Protein AF-A0A0S8FWD7-F1 (afdb_monomer_lite)

pLDDT: mean 94.95, std 3.87, range [70.0, 98.25]

Secondary structure (DSSP, 8-state):
-EEEE-TTS-EEEEE--TTS-EEEEE--TTS---SS--EEE-HHHHHHHHHHHHHHSEEE----SS-PPTTSHHHHHHHTT--GGGHHHHHHHHHHTTSEEEEEETTEEEEEE--

Sequence (115 aa):
MEELKTKRGRRFRFKGRMGEEFIVYPSDKRNEPQDRYAVCITPFTVDLVLQAIRKKRTILAGASRDAPPAGSLGALVKEQKQSPQQLSYLIPILEHLGHCRTSFRGRAIVAHSVD

Structure (mmCIF, N/CA/C/O backbone):
data_AF-A0A0S8FWD7-F1
#
_entry.id   AF-A0A0S8FWD7-F1
#
loop_
_atom_site.group_PDB
_atom_site.id
_atom_site.type_symbol
_atom_site.label_atom_id
_atom_site.label_alt_id
_atom_site.label_comp_id
_atom_site.label_asym_id
_atom_site.label_entity_id
_atom_site.label_seq_id
_atom_site.pdbx_PDB_ins_code
_atom_site.Cartn_x
_atom_site.Cartn_y
_atom_site.Cartn_z
_atom_site.occupancy
_atom_site.B_iso_or_equiv
_atom_site.auth_seq_id
_atom_site.auth_comp_id
_atom_site.auth_asym_id
_atom_site.auth_atom_id
_atom_site.pdbx_PDB_model_num
ATOM 1 N N . MET A 1 1 ? 1.150 -16.074 -8.726 1.00 89.81 1 MET A N 1
ATOM 2 C CA . MET A 1 1 ? 1.531 -14.648 -8.653 1.00 89.81 1 MET A CA 1
ATOM 3 C C . MET A 1 1 ? 0.441 -13.895 -9.376 1.00 89.81 1 MET A C 1
ATOM 5 O O . MET A 1 1 ? 0.062 -14.330 -10.455 1.00 89.81 1 MET A O 1
ATOM 9 N N . GLU A 1 2 ? -0.096 -12.855 -8.766 1.00 96.25 2 GLU A N 1
ATOM 10 C CA . GLU A 1 2 ? -1.222 -12.098 -9.309 1.00 96.25 2 GLU A CA 1
ATOM 11 C C . GLU A 1 2 ? -0.738 -10.746 -9.827 1.00 96.25 2 GLU A C 1
ATOM 13 O O . GLU A 1 2 ? 0.272 -10.221 -9.352 1.00 96.25 2 GLU A O 1
ATOM 18 N N . GLU A 1 3 ? -1.439 -10.190 -10.812 1.00 97.31 3 GLU A N 1
ATOM 19 C CA . GLU A 1 3 ? -1.157 -8.865 -11.361 1.00 97.31 3 GLU A CA 1
ATOM 20 C C . GLU A 1 3 ? -2.265 -7.892 -10.968 1.00 97.31 3 GLU A C 1
ATOM 22 O O . GLU A 1 3 ? -3.449 -8.171 -11.143 1.00 97.31 3 GLU A O 1
ATOM 27 N N . LEU A 1 4 ? -1.866 -6.726 -10.468 1.00 97.56 4 LEU A N 1
ATOM 28 C CA . LEU A 1 4 ? -2.762 -5.631 -10.130 1.00 97.56 4 LEU A CA 1
ATOM 29 C C . LEU A 1 4 ? -2.221 -4.310 -10.672 1.00 97.56 4 LEU A C 1
ATOM 31 O O . LEU A 1 4 ? -1.088 -4.186 -11.146 1.00 97.56 4 LEU A O 1
ATOM 35 N N . LYS A 1 5 ? -3.059 -3.279 -10.580 1.00 97.50 5 LYS A N 1
ATOM 36 C CA . LYS A 1 5 ? -2.664 -1.898 -10.838 1.00 97.50 5 LYS A CA 1
ATOM 37 C C . LYS A 1 5 ? -2.707 -1.115 -9.539 1.00 97.50 5 LYS A C 1
ATOM 39 O O . LYS A 1 5 ? -3.646 -1.222 -8.753 1.00 97.50 5 LYS A O 1
ATOM 44 N N . THR A 1 6 ? -1.705 -0.269 -9.331 1.00 96.38 6 THR A N 1
ATOM 45 C CA . THR A 1 6 ? -1.793 0.784 -8.320 1.00 96.38 6 THR A CA 1
ATOM 46 C C . THR A 1 6 ? -3.002 1.665 -8.627 1.00 96.38 6 THR A C 1
ATOM 48 O O . THR A 1 6 ? -3.460 1.755 -9.768 1.00 96.38 6 THR A O 1
ATOM 51 N N . LYS A 1 7 ? -3.474 2.426 -7.640 1.00 93.94 7 LYS A N 1
ATOM 52 C CA . LYS A 1 7 ? -4.564 3.395 -7.846 1.00 93.94 7 LYS A CA 1
ATOM 53 C C . LYS A 1 7 ? -4.240 4.501 -8.856 1.00 93.94 7 LYS A C 1
ATOM 55 O O . LYS A 1 7 ? -5.116 5.262 -9.239 1.00 93.94 7 LYS A O 1
ATOM 60 N N . ARG A 1 8 ? -2.989 4.598 -9.312 1.00 90.88 8 ARG A N 1
ATOM 61 C CA . ARG A 1 8 ? -2.550 5.503 -10.383 1.00 90.88 8 ARG A CA 1
ATOM 62 C C . ARG A 1 8 ? -2.330 4.795 -11.726 1.00 90.88 8 ARG A C 1
ATOM 64 O O . ARG A 1 8 ? -1.771 5.394 -12.632 1.00 90.88 8 ARG A O 1
ATOM 71 N N . GLY A 1 9 ? -2.723 3.527 -11.853 1.00 94.38 9 GLY A N 1
ATOM 72 C CA . GLY A 1 9 ? -2.671 2.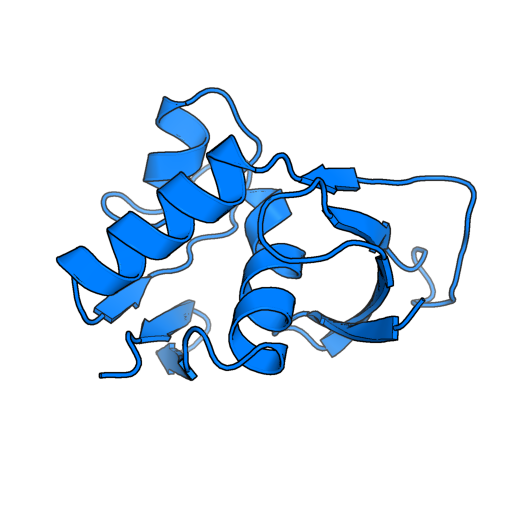766 -13.105 1.00 94.38 9 GLY A CA 1
ATOM 73 C C . GLY A 1 9 ? -1.339 2.070 -13.409 1.00 94.38 9 GLY A C 1
ATOM 74 O O . GLY A 1 9 ? -1.248 1.376 -14.420 1.00 94.38 9 GLY A O 1
ATOM 75 N N . ARG A 1 10 ? -0.313 2.200 -12.553 1.00 95.69 10 ARG A N 1
ATOM 76 C CA . ARG A 1 10 ? 0.966 1.476 -12.721 1.00 95.69 10 ARG A CA 1
ATOM 77 C C . ARG A 1 10 ? 0.777 -0.004 -12.395 1.00 95.69 10 ARG A C 1
ATOM 79 O O . ARG A 1 10 ? 0.236 -0.297 -11.330 1.00 95.69 10 ARG A O 1
ATOM 86 N N . ARG A 1 11 ? 1.209 -0.899 -13.284 1.00 97.44 11 ARG A N 1
ATOM 87 C CA . ARG A 1 11 ? 1.153 -2.354 -13.091 1.00 97.44 11 ARG A CA 1
ATOM 88 C C . ARG A 1 11 ? 2.150 -2.789 -12.016 1.00 97.44 11 ARG A C 1
ATOM 90 O O . ARG A 1 11 ? 3.177 -2.143 -11.793 1.00 97.44 11 ARG A O 1
ATOM 97 N N . PHE A 1 12 ? 1.816 -3.868 -11.327 1.00 97.75 12 PHE A N 1
ATOM 98 C CA . PHE A 1 12 ? 2.728 -4.599 -10.463 1.00 97.75 12 PHE A CA 1
ATOM 99 C C . PHE A 1 12 ? 2.242 -6.039 -10.323 1.00 97.75 12 PHE A C 1
ATOM 101 O O . PHE A 1 12 ? 1.044 -6.310 -10.412 1.00 97.75 12 PHE A O 1
ATOM 108 N N . ARG A 1 13 ? 3.171 -6.954 -10.062 1.00 98.12 13 ARG A N 1
ATOM 109 C CA . ARG A 1 13 ? 2.839 -8.330 -9.687 1.00 98.12 13 ARG A CA 1
ATOM 110 C C . ARG A 1 13 ? 3.066 -8.526 -8.201 1.00 98.12 13 ARG A C 1
ATOM 112 O O . ARG A 1 13 ? 3.913 -7.853 -7.620 1.00 98.12 13 ARG A O 1
ATOM 119 N N . PHE A 1 14 ? 2.341 -9.434 -7.572 1.00 97.81 14 PHE A N 1
ATOM 120 C CA . PHE A 1 14 ? 2.591 -9.783 -6.180 1.00 97.81 14 PHE A CA 1
ATOM 121 C C . PHE A 1 14 ? 2.319 -11.260 -5.897 1.00 97.81 14 PHE A C 1
ATOM 123 O O . PHE A 1 14 ? 1.629 -11.960 -6.644 1.00 97.81 14 PHE A O 1
ATOM 130 N N . LYS A 1 15 ? 2.911 -11.749 -4.813 1.00 97.00 15 LYS A N 1
ATOM 131 C CA . LYS A 1 15 ? 2.617 -13.049 -4.207 1.00 97.00 15 LYS A CA 1
ATOM 132 C C . LYS A 1 15 ? 2.562 -12.891 -2.691 1.00 97.00 15 LYS A C 1
ATOM 134 O O . LYS A 1 15 ? 3.192 -11.984 -2.154 1.00 97.00 15 LYS A O 1
ATOM 139 N N . GLY A 1 16 ? 1.838 -13.782 -2.033 1.00 95.31 16 GLY A N 1
ATOM 140 C CA . GLY A 1 16 ? 1.625 -13.765 -0.590 1.00 95.31 16 GLY A CA 1
ATOM 141 C C . GLY A 1 16 ? 0.156 -13.996 -0.269 1.00 95.31 16 GLY A C 1
ATOM 142 O O . GLY A 1 16 ? -0.693 -13.987 -1.161 1.00 95.31 16 GLY A O 1
ATOM 143 N N . ARG A 1 17 ? -0.130 -14.207 1.008 1.00 94.69 17 ARG A N 1
ATOM 144 C CA . ARG A 1 17 ? -1.480 -14.381 1.550 1.00 94.69 17 ARG A CA 1
ATOM 145 C C . ARG A 1 17 ? -1.595 -13.608 2.855 1.00 94.69 17 ARG A C 1
ATOM 147 O O . ARG A 1 17 ? -0.593 -13.228 3.452 1.00 94.69 17 ARG A O 1
ATOM 154 N N . MET A 1 18 ? -2.827 -13.373 3.291 1.00 94.88 18 MET A N 1
ATOM 155 C CA . MET A 1 18 ? -3.080 -12.742 4.583 1.00 94.88 18 MET A CA 1
ATOM 156 C C . MET A 1 18 ? -2.386 -13.507 5.715 1.00 94.88 18 MET A C 1
ATOM 158 O O . MET A 1 18 ? -2.439 -14.734 5.752 1.00 94.88 18 MET A O 1
ATOM 162 N N . GLY A 1 19 ? -1.744 -12.769 6.621 1.00 92.00 19 GLY A N 1
ATOM 163 C CA . GLY A 1 19 ? -0.928 -13.327 7.704 1.00 92.00 19 GLY A CA 1
ATOM 164 C C . GLY A 1 19 ? 0.527 -13.628 7.323 1.00 92.00 19 GLY A C 1
ATOM 165 O O . GLY A 1 19 ? 1.326 -13.903 8.210 1.00 92.00 19 GLY A O 1
ATOM 166 N N . GLU A 1 20 ? 0.893 -13.523 6.043 1.00 94.50 20 GLU A N 1
ATOM 167 C CA . GLU A 1 20 ? 2.265 -13.683 5.543 1.00 94.50 20 GLU A CA 1
ATOM 168 C C . GLU A 1 20 ? 2.785 -12.395 4.897 1.00 94.50 20 GLU A C 1
ATOM 170 O O . GLU A 1 20 ? 2.065 -11.404 4.746 1.00 94.50 20 GLU A O 1
ATOM 175 N N . GLU A 1 21 ? 4.057 -12.395 4.504 1.00 96.00 21 GLU A N 1
ATOM 176 C CA . GLU A 1 21 ? 4.617 -11.323 3.699 1.00 96.00 21 GLU A CA 1
ATOM 177 C C . GLU A 1 21 ? 3.957 -11.255 2.318 1.00 96.00 21 GLU A C 1
ATOM 179 O O . GLU A 1 21 ? 3.864 -12.242 1.581 1.00 96.00 21 GLU A O 1
ATOM 184 N N . PHE A 1 22 ? 3.613 -10.038 1.899 1.00 98.25 22 PHE A N 1
ATOM 185 C CA . PHE A 1 22 ? 3.397 -9.759 0.487 1.00 98.25 22 PHE A CA 1
ATOM 186 C C . PHE A 1 22 ? 4.720 -9.369 -0.162 1.00 98.25 22 PHE A C 1
ATOM 188 O O . PHE A 1 22 ? 5.358 -8.386 0.215 1.00 98.25 22 PHE A O 1
ATOM 195 N N . ILE A 1 23 ? 5.108 -10.114 -1.192 1.00 98.00 23 ILE A N 1
ATOM 196 C CA . ILE A 1 23 ? 6.257 -9.798 -2.036 1.00 98.00 23 ILE A CA 1
A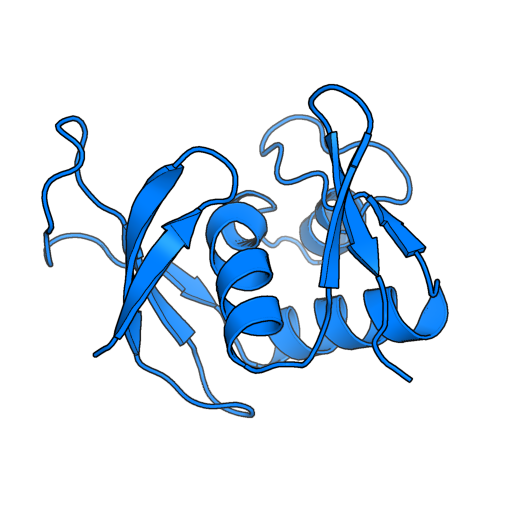TOM 197 C C . ILE A 1 23 ? 5.724 -9.180 -3.320 1.00 98.00 23 ILE A C 1
ATOM 199 O O . ILE A 1 23 ? 5.097 -9.852 -4.140 1.00 98.00 23 ILE A O 1
ATOM 203 N N . VAL A 1 24 ? 5.972 -7.885 -3.476 1.00 97.88 24 VAL A N 1
ATOM 204 C CA . VAL A 1 24 ? 5.528 -7.078 -4.608 1.00 97.88 24 VAL A CA 1
ATOM 205 C C . VAL A 1 24 ? 6.683 -6.874 -5.576 1.00 97.88 24 VAL A C 1
ATOM 207 O O . VAL A 1 24 ? 7.776 -6.500 -5.173 1.00 97.88 24 VAL A O 1
ATOM 210 N N . TYR A 1 25 ? 6.412 -7.037 -6.862 1.00 97.69 25 TYR A N 1
ATOM 211 C CA . TYR A 1 25 ? 7.311 -6.786 -7.978 1.00 97.69 25 TYR A CA 1
ATOM 212 C C . TYR A 1 25 ? 6.754 -5.607 -8.789 1.00 97.69 25 TYR A C 1
ATOM 214 O O . TYR A 1 25 ? 5.874 -5.795 -9.639 1.00 97.69 25 TYR A O 1
ATOM 222 N N . PRO A 1 26 ? 7.200 -4.366 -8.512 1.00 96.62 26 PRO A N 1
ATOM 223 C CA . PRO A 1 26 ? 6.760 -3.192 -9.256 1.00 96.62 26 PRO A CA 1
ATOM 224 C C . PRO A 1 26 ? 7.177 -3.283 -10.719 1.00 96.62 26 PRO A C 1
ATOM 226 O O . PRO A 1 26 ? 8.279 -3.744 -11.005 1.00 96.62 26 PRO A O 1
ATOM 229 N N . SER A 1 27 ? 6.355 -2.793 -11.644 1.00 95.81 27 SER A N 1
ATOM 230 C CA . SER A 1 27 ? 6.799 -2.641 -13.028 1.00 95.81 27 SER A CA 1
ATOM 231 C C . SER A 1 27 ? 7.924 -1.612 -13.170 1.00 95.81 27 SER A C 1
ATOM 233 O O . SER A 1 27 ? 8.087 -0.703 -12.349 1.00 95.81 27 SER A O 1
ATOM 235 N N . ASP A 1 28 ? 8.688 -1.737 -14.249 1.00 93.88 28 ASP A N 1
ATOM 236 C CA . ASP A 1 28 ? 9.791 -0.836 -14.562 1.00 93.88 28 ASP A CA 1
ATOM 237 C C . ASP A 1 28 ? 9.318 0.579 -14.980 1.00 93.88 28 ASP A C 1
ATOM 239 O O . ASP A 1 28 ? 8.140 0.953 -14.901 1.00 93.88 28 ASP A O 1
ATOM 243 N N . LYS A 1 29 ? 10.244 1.424 -15.450 1.00 91.56 29 LYS A N 1
ATOM 244 C CA . LYS A 1 29 ? 9.908 2.784 -15.910 1.00 91.56 29 LYS A CA 1
ATOM 245 C C . LYS A 1 29 ? 8.923 2.780 -17.089 1.00 91.56 29 LYS A C 1
ATOM 247 O O . LYS A 1 29 ? 8.057 3.653 -17.130 1.00 91.56 29 LYS A O 1
ATOM 252 N N . ARG A 1 30 ? 8.991 1.774 -17.966 1.00 94.12 30 ARG A N 1
ATOM 253 C CA . ARG A 1 30 ? 8.095 1.561 -19.115 1.00 94.12 30 ARG A CA 1
ATOM 254 C C . ARG A 1 30 ? 6.777 0.879 -18.733 1.00 94.12 30 ARG A C 1
ATOM 256 O O . ARG A 1 30 ? 5.944 0.666 -19.601 1.00 94.12 30 ARG A O 1
ATOM 263 N N . ASN A 1 31 ? 6.550 0.637 -17.438 1.00 94.38 31 ASN A N 1
ATOM 264 C CA . ASN A 1 31 ? 5.385 -0.071 -16.909 1.00 94.38 31 ASN A CA 1
ATOM 265 C C . ASN A 1 31 ? 5.355 -1.556 -17.311 1.00 94.38 31 ASN A C 1
ATOM 267 O O . ASN A 1 31 ? 4.293 -2.176 -17.262 1.00 94.38 31 ASN A O 1
ATOM 271 N N . GLU A 1 32 ? 6.499 -2.129 -17.676 1.00 93.56 32 GLU A N 1
ATOM 272 C CA . GLU A 1 32 ? 6.627 -3.539 -18.029 1.00 93.56 32 GLU A CA 1
ATOM 273 C C . GLU A 1 32 ? 6.912 -4.400 -16.789 1.00 93.56 32 GLU A C 1
ATOM 275 O O . GLU A 1 32 ? 7.554 -3.927 -15.839 1.00 93.56 32 GLU A O 1
ATOM 280 N N . PRO A 1 33 ? 6.401 -5.644 -16.732 1.00 91.69 33 PRO A N 1
ATOM 281 C CA . PRO A 1 33 ? 6.722 -6.578 -15.658 1.00 91.69 33 PRO A CA 1
ATOM 282 C C . PRO A 1 33 ? 8.233 -6.822 -15.538 1.00 91.69 33 PRO A C 1
ATOM 284 O O . PRO A 1 33 ? 8.950 -6.895 -16.533 1.00 91.69 33 PRO A O 1
ATOM 287 N N . GLN A 1 34 ? 8.723 -6.974 -14.308 1.00 91.81 34 GLN A N 1
ATOM 288 C CA . GLN A 1 34 ? 10.122 -7.298 -14.019 1.00 91.81 34 GLN A CA 1
ATOM 289 C C . GLN A 1 34 ? 10.229 -8.096 -12.714 1.00 91.81 34 GLN A C 1
ATOM 291 O O . GLN A 1 34 ? 9.310 -8.041 -11.898 1.00 91.81 34 GLN A O 1
ATOM 296 N N . ASP A 1 35 ? 11.354 -8.792 -12.518 1.00 91.88 35 ASP A N 1
ATOM 297 C CA . ASP A 1 35 ? 11.642 -9.617 -11.326 1.00 91.88 35 ASP A CA 1
ATOM 298 C C . ASP A 1 35 ? 12.984 -9.280 -10.644 1.00 91.88 35 ASP A C 1
ATOM 300 O O . ASP A 1 35 ? 13.428 -9.978 -9.737 1.00 91.88 35 ASP A O 1
ATOM 304 N N . ARG A 1 36 ? 13.647 -8.197 -11.066 1.00 93.69 36 ARG A N 1
ATOM 305 C CA . ARG A 1 36 ? 14.955 -7.745 -10.553 1.00 93.69 36 ARG A CA 1
ATOM 306 C C . ARG A 1 36 ? 14.862 -7.030 -9.206 1.00 93.69 36 ARG A C 1
ATOM 308 O O . ARG A 1 36 ? 15.835 -6.998 -8.461 1.00 93.69 36 ARG A O 1
ATOM 315 N N . TYR A 1 37 ? 13.722 -6.410 -8.919 1.00 93.81 37 TYR A N 1
ATOM 316 C CA . TYR A 1 37 ? 13.470 -5.661 -7.693 1.00 93.81 37 TYR A CA 1
ATOM 317 C C . TYR A 1 37 ? 12.138 -6.075 -7.078 1.00 93.81 37 TYR A C 1
ATOM 319 O O . TYR A 1 37 ? 11.131 -6.171 -7.786 1.00 93.81 37 TYR A O 1
ATOM 327 N N . ALA A 1 38 ? 12.131 -6.257 -5.758 1.00 96.06 38 ALA A N 1
ATOM 328 C CA . ALA A 1 38 ? 10.935 -6.563 -4.994 1.00 96.06 38 ALA A CA 1
ATOM 329 C C . ALA A 1 38 ? 10.813 -5.669 -3.754 1.00 96.06 38 ALA A C 1
ATOM 331 O O . ALA A 1 38 ? 11.804 -5.286 -3.133 1.00 96.06 38 ALA A O 1
ATOM 332 N N . VAL A 1 39 ? 9.571 -5.372 -3.386 1.00 95.69 39 VAL A N 1
ATOM 333 C CA . VAL A 1 39 ? 9.187 -4.736 -2.127 1.00 95.69 39 VAL A CA 1
ATOM 334 C C . VAL A 1 39 ? 8.536 -5.804 -1.261 1.00 95.69 39 VAL A C 1
ATOM 336 O O . VAL A 1 39 ? 7.497 -6.347 -1.629 1.00 95.69 39 VAL A O 1
ATOM 339 N N . CYS A 1 40 ? 9.134 -6.088 -0.109 1.00 96.88 40 CYS A N 1
ATOM 340 C CA . CYS A 1 40 ? 8.507 -6.916 0.912 1.00 96.88 40 CYS A CA 1
ATOM 341 C C . CYS A 1 40 ? 7.619 -6.038 1.808 1.00 96.88 40 CYS A C 1
ATOM 343 O O . CYS A 1 40 ? 8.046 -4.974 2.270 1.00 96.88 40 CYS A O 1
ATOM 345 N N . ILE A 1 41 ? 6.377 -6.460 2.025 1.00 97.75 41 ILE A N 1
ATOM 346 C CA . ILE A 1 41 ? 5.428 -5.845 2.952 1.00 97.75 41 ILE A CA 1
ATOM 347 C C . ILE A 1 41 ? 5.124 -6.891 4.017 1.00 97.75 41 ILE A C 1
ATOM 349 O O . ILE A 1 41 ? 4.560 -7.939 3.711 1.00 97.75 41 ILE A O 1
ATOM 353 N N . TH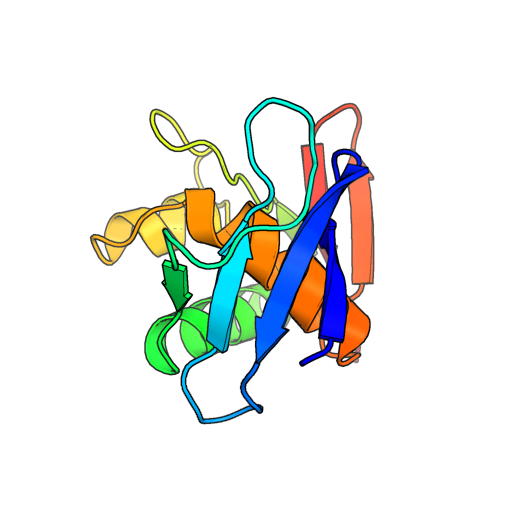R A 1 42 ? 5.547 -6.622 5.250 1.00 97.12 42 THR A N 1
ATOM 354 C CA . THR A 1 42 ? 5.479 -7.594 6.344 1.00 97.12 42 THR A CA 1
ATOM 355 C C . THR A 1 42 ? 4.061 -7.706 6.907 1.00 97.12 42 THR A C 1
ATOM 357 O O . THR A 1 42 ? 3.298 -6.736 6.804 1.00 97.12 42 THR A O 1
ATOM 360 N N . PRO A 1 43 ? 3.716 -8.824 7.577 1.00 97.19 43 PRO A N 1
ATOM 361 C CA . PRO A 1 43 ? 2.439 -8.965 8.280 1.00 97.19 43 PRO A CA 1
ATOM 362 C C . PRO A 1 43 ? 2.145 -7.789 9.219 1.00 97.19 43 PRO A C 1
ATOM 364 O O . PRO A 1 43 ? 1.048 -7.243 9.207 1.00 97.19 43 PRO A O 1
ATOM 367 N N . PHE A 1 44 ? 3.166 -7.301 9.933 1.00 96.94 44 PHE A N 1
ATOM 368 C CA . PHE A 1 44 ? 3.048 -6.124 10.795 1.00 96.94 44 PHE A CA 1
ATOM 369 C C . PHE A 1 44 ? 2.514 -4.884 10.054 1.00 96.94 44 PHE A C 1
ATOM 371 O O . PHE A 1 44 ? 1.602 -4.221 10.545 1.00 96.94 44 PHE A O 1
ATOM 378 N N . THR A 1 45 ? 3.044 -4.564 8.866 1.00 97.38 45 THR A N 1
ATOM 379 C CA . THR A 1 45 ? 2.562 -3.418 8.071 1.00 97.38 45 THR A CA 1
ATOM 380 C C . THR A 1 45 ? 1.118 -3.615 7.634 1.00 97.38 45 THR A C 1
ATOM 382 O O . THR A 1 45 ? 0.329 -2.669 7.645 1.00 97.38 45 THR A O 1
ATOM 385 N N . VAL A 1 46 ? 0.780 -4.839 7.222 1.00 97.75 46 VAL A N 1
ATOM 386 C CA . VAL A 1 46 ? -0.567 -5.203 6.776 1.00 97.75 46 VAL A CA 1
ATOM 387 C C . VAL A 1 46 ? -1.562 -4.995 7.916 1.00 97.75 46 VAL A C 1
ATOM 389 O O . VAL A 1 46 ? -2.554 -4.284 7.740 1.00 97.75 46 VAL A O 1
ATOM 392 N N . ASP A 1 47 ? -1.255 -5.533 9.094 1.00 97.44 47 ASP A N 1
ATOM 393 C CA . ASP A 1 47 ? -2.103 -5.439 10.279 1.00 97.44 47 ASP A CA 1
ATOM 394 C C . ASP A 1 47 ? -2.254 -3.998 10.758 1.00 97.44 47 ASP A C 1
ATOM 396 O O . ASP A 1 47 ? -3.373 -3.550 11.012 1.00 97.44 47 ASP A O 1
ATOM 400 N N . LEU A 1 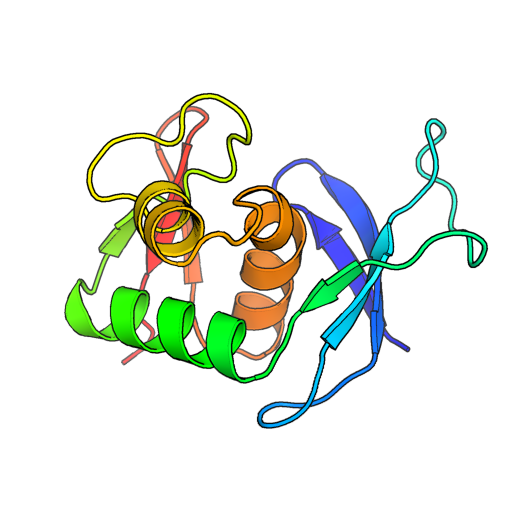48 ? -1.157 -3.239 10.807 1.00 97.62 48 LEU A N 1
ATOM 401 C CA . LEU A 1 48 ? -1.169 -1.820 11.158 1.00 97.62 48 LEU A CA 1
ATOM 402 C C . LEU A 1 48 ? -2.140 -1.030 10.268 1.00 97.62 48 LEU A C 1
ATOM 404 O O . LEU A 1 48 ? -2.960 -0.248 10.756 1.00 97.62 48 LEU A O 1
ATOM 408 N N . VAL A 1 49 ? -2.067 -1.248 8.952 1.00 97.62 49 VAL A N 1
ATOM 409 C CA . VAL A 1 49 ? -2.916 -0.561 7.973 1.00 97.62 49 VAL A CA 1
ATOM 410 C C . VAL A 1 49 ? -4.373 -1.002 8.092 1.00 97.62 49 VAL A C 1
ATOM 412 O O . VAL A 1 49 ? -5.266 -0.152 8.103 1.00 97.62 49 VAL A O 1
ATOM 415 N N . LEU A 1 50 ? -4.635 -2.303 8.226 1.00 97.12 50 LEU A N 1
ATOM 416 C CA . LEU A 1 50 ? -5.992 -2.828 8.375 1.00 97.12 50 LEU A CA 1
ATOM 417 C C . LEU A 1 50 ? -6.669 -2.340 9.652 1.00 97.12 50 LEU A C 1
ATOM 419 O O . LEU A 1 50 ? -7.817 -1.893 9.607 1.00 97.12 50 LEU A O 1
ATOM 423 N N . GLN A 1 51 ? -5.964 -2.379 10.782 1.00 97.06 51 GLN A N 1
ATOM 424 C CA . GLN A 1 51 ? -6.477 -1.869 12.050 1.00 97.06 51 GLN A CA 1
ATOM 425 C C . GLN A 1 51 ? -6.805 -0.379 11.953 1.00 97.06 51 GLN A C 1
ATOM 427 O O . GLN A 1 51 ? -7.853 0.050 12.434 1.00 97.06 51 GLN A O 1
ATOM 432 N N . ALA A 1 52 ? -5.961 0.412 11.286 1.00 97.38 52 ALA A N 1
ATOM 433 C CA . ALA A 1 52 ? -6.215 1.833 11.089 1.00 97.38 52 ALA A CA 1
ATOM 434 C C . ALA A 1 52 ? -7.449 2.102 10.213 1.00 97.38 52 ALA A C 1
ATOM 436 O O . ALA A 1 52 ? -8.269 2.949 10.576 1.00 97.38 52 ALA A O 1
ATOM 437 N N . ILE A 1 53 ? -7.622 1.365 9.107 1.00 97.31 53 ILE A N 1
ATOM 438 C CA . ILE A 1 53 ? -8.813 1.463 8.243 1.00 97.31 53 ILE A CA 1
ATOM 439 C C . ILE A 1 53 ? -10.078 1.114 9.037 1.00 97.31 53 ILE A C 1
ATOM 441 O O . ILE A 1 53 ? -11.032 1.893 9.037 1.00 97.31 53 ILE A O 1
ATOM 445 N N . ARG A 1 54 ? -10.066 -0.006 9.770 1.00 96.19 54 ARG A N 1
ATOM 446 C CA . ARG A 1 54 ? -11.201 -0.454 10.594 1.00 96.19 54 ARG A CA 1
ATOM 447 C C . ARG A 1 54 ? -11.540 0.554 11.689 1.00 96.19 54 ARG A C 1
ATOM 449 O O . ARG A 1 54 ? -12.690 0.958 11.822 1.00 96.19 54 ARG A O 1
ATOM 456 N N . LYS A 1 55 ? -10.533 1.023 12.433 1.00 96.50 55 LYS A N 1
ATOM 457 C CA . LYS A 1 55 ? -10.704 1.969 13.547 1.00 96.50 55 LYS A CA 1
ATOM 458 C C . LYS A 1 55 ? -11.238 3.324 13.090 1.00 96.50 55 LYS A C 1
ATOM 460 O O . LYS A 1 55 ? -12.023 3.940 13.802 1.00 96.50 55 LYS A O 1
ATOM 465 N N . LYS A 1 56 ? -10.780 3.825 11.940 1.00 95.00 56 LYS A N 1
ATOM 466 C CA . LYS A 1 56 ? -11.155 5.159 11.447 1.00 95.00 56 LYS A CA 1
ATOM 467 C C . LYS A 1 56 ? -12.383 5.151 10.545 1.00 95.00 56 LYS A C 1
ATOM 469 O O . LYS A 1 56 ? -12.920 6.227 10.305 1.00 95.00 56 LYS A O 1
ATOM 474 N N . ARG A 1 57 ? -12.821 3.980 10.061 1.00 94.50 57 ARG A N 1
ATOM 475 C CA . ARG A 1 57 ? -13.865 3.759 9.038 1.00 94.50 57 ARG A CA 1
ATOM 476 C C . ARG A 1 57 ? -13.535 4.352 7.670 1.00 94.50 57 ARG A C 1
ATOM 478 O O . ARG A 1 57 ? -13.693 3.672 6.663 1.00 94.50 57 ARG A O 1
ATOM 485 N N . THR A 1 58 ? -13.010 5.569 7.635 1.00 96.12 58 THR A N 1
ATOM 486 C CA . THR A 1 58 ? -12.547 6.273 6.446 1.00 96.12 58 THR A CA 1
ATOM 487 C C . THR A 1 58 ? -11.228 6.970 6.763 1.00 96.12 58 THR A C 1
ATOM 489 O O . THR A 1 58 ? -11.141 7.767 7.696 1.00 96.12 58 THR A O 1
ATOM 492 N N . ILE A 1 59 ? -10.183 6.684 5.988 1.00 97.25 59 ILE A N 1
ATOM 493 C CA . ILE A 1 59 ? -8.847 7.250 6.202 1.00 97.25 59 ILE A CA 1
ATOM 494 C C . ILE A 1 59 ? -8.141 7.538 4.879 1.00 97.25 59 ILE A C 1
ATOM 496 O O . ILE A 1 59 ? -8.244 6.796 3.902 1.00 97.25 59 ILE A O 1
ATOM 500 N N . LEU A 1 60 ? -7.398 8.643 4.837 1.00 97.12 60 LEU A N 1
ATOM 501 C CA . LEU A 1 60 ? -6.567 8.983 3.691 1.00 97.12 60 LEU A CA 1
ATOM 502 C C . LEU A 1 60 ? -5.395 7.996 3.574 1.00 97.12 60 LEU A C 1
ATOM 504 O O . LEU A 1 60 ? -4.687 7.767 4.551 1.00 97.12 60 LEU A O 1
ATOM 508 N N . ALA A 1 61 ? -5.134 7.468 2.376 1.00 94.81 61 ALA A N 1
ATOM 509 C CA . ALA A 1 61 ? -4.002 6.570 2.158 1.00 94.81 61 ALA A CA 1
ATOM 510 C C . ALA A 1 61 ? -2.660 7.298 2.329 1.00 94.81 61 ALA A C 1
ATOM 512 O O . ALA A 1 61 ? -1.806 6.861 3.085 1.00 94.81 61 ALA A O 1
ATOM 513 N N . GLY A 1 62 ? -2.469 8.440 1.662 1.00 91.06 62 GLY A N 1
ATOM 514 C CA . GLY A 1 62 ? -1.285 9.275 1.888 1.00 91.06 62 GLY A CA 1
ATOM 515 C C . GLY A 1 62 ? 0.055 8.603 1.556 1.00 91.06 62 GLY A C 1
ATOM 516 O O . GLY A 1 62 ? 1.022 8.836 2.266 1.00 91.06 62 GLY A O 1
ATOM 517 N N . ALA A 1 63 ? 0.146 7.817 0.474 1.00 86.19 63 ALA A N 1
ATOM 518 C CA . ALA A 1 63 ? 1.350 7.071 0.052 1.00 86.19 63 ALA A CA 1
ATOM 519 C C . ALA A 1 63 ? 2.571 7.934 -0.380 1.00 86.19 63 ALA A C 1
ATOM 521 O O . ALA A 1 63 ? 3.438 7.479 -1.129 1.00 86.19 63 ALA A O 1
ATOM 522 N N . SER A 1 64 ? 2.630 9.198 0.044 1.00 86.69 64 SER A N 1
ATOM 523 C CA . SER A 1 64 ? 3.745 10.114 -0.201 1.00 86.69 64 SER A CA 1
ATOM 524 C C . SER A 1 64 ? 4.942 9.723 0.663 1.00 86.69 64 SER A C 1
ATOM 526 O O . SER A 1 64 ? 4.821 9.621 1.882 1.00 86.69 64 SER A O 1
ATOM 528 N N . ARG A 1 65 ? 6.108 9.524 0.037 1.00 79.94 65 ARG A N 1
ATOM 529 C CA . ARG A 1 65 ? 7.354 9.166 0.736 1.00 79.94 65 ARG A CA 1
ATOM 530 C C . ARG A 1 65 ? 7.824 10.283 1.668 1.00 79.94 65 ARG A C 1
ATOM 532 O O . ARG A 1 65 ? 8.152 10.052 2.834 1.00 79.94 65 ARG A O 1
ATOM 539 N N . ASP A 1 66 ? 7.867 11.493 1.126 1.00 85.56 66 ASP A N 1
ATOM 540 C CA . ASP A 1 66 ? 8.612 12.591 1.733 1.00 85.56 66 ASP A CA 1
ATOM 541 C C . ASP A 1 66 ? 7.751 13.304 2.783 1.00 85.56 66 ASP A C 1
ATOM 543 O O . ASP A 1 66 ? 8.180 13.479 3.923 1.00 85.56 66 ASP A O 1
ATOM 547 N N . ALA A 1 67 ? 6.488 13.577 2.454 1.00 88.31 67 ALA A N 1
ATOM 548 C CA . ALA A 1 67 ? 5.542 14.255 3.338 1.00 88.31 67 ALA A CA 1
ATOM 549 C C . ALA A 1 67 ? 4.141 13.623 3.230 1.00 88.31 67 ALA A C 1
ATOM 551 O O . ALA A 1 67 ? 3.295 14.117 2.475 1.00 88.31 67 ALA A O 1
ATOM 552 N N . PRO A 1 68 ? 3.879 12.492 3.912 1.00 91.50 68 PRO A N 1
ATOM 553 C CA . PRO A 1 68 ? 2.520 11.981 4.038 1.00 91.50 68 PRO A CA 1
ATOM 554 C C . PRO A 1 68 ? 1.673 12.944 4.895 1.00 91.50 68 PRO A C 1
ATOM 556 O O . PRO A 1 68 ? 2.166 13.436 5.910 1.00 91.50 68 PRO A O 1
ATOM 559 N N . PRO A 1 69 ? 0.408 13.228 4.527 1.00 93.44 69 PRO A N 1
ATOM 560 C CA . PRO A 1 69 ? -0.452 14.109 5.319 1.00 93.44 69 PRO A CA 1
ATOM 561 C C . PRO A 1 69 ? -0.675 13.575 6.737 1.00 93.44 69 PRO A C 1
ATOM 563 O O . PRO A 1 69 ? -0.827 12.365 6.926 1.00 93.44 69 PRO A O 1
ATOM 566 N N . ALA A 1 70 ? -0.752 14.470 7.723 1.00 93.62 70 ALA A N 1
ATOM 567 C CA . ALA A 1 70 ? -1.050 14.097 9.103 1.00 93.62 70 ALA A CA 1
ATOM 568 C C . ALA A 1 70 ? -2.373 13.311 9.197 1.00 93.62 70 ALA A C 1
ATOM 570 O O . ALA A 1 70 ? -3.336 13.598 8.483 1.00 93.62 70 ALA A O 1
ATOM 571 N N . GLY A 1 71 ? -2.403 12.286 10.052 1.00 93.81 71 GLY A N 1
ATOM 572 C CA . GLY A 1 71 ? -3.571 11.415 10.227 1.00 93.81 71 GLY A CA 1
ATOM 573 C C . GLY A 1 71 ? -3.871 10.466 9.055 1.00 93.81 71 GLY A C 1
ATOM 574 O O . GLY A 1 71 ? -4.897 9.788 9.084 1.00 93.81 71 GLY A O 1
ATOM 575 N N . SER A 1 72 ? -3.013 10.402 8.030 1.00 97.12 72 SER A N 1
ATOM 576 C CA . SER A 1 72 ? -3.114 9.416 6.944 1.00 97.12 72 SER A CA 1
ATOM 577 C C . SER A 1 72 ? -2.455 8.082 7.306 1.00 97.12 72 SER A C 1
ATOM 579 O O . SER A 1 72 ? -1.611 8.015 8.201 1.00 97.12 72 SER A O 1
ATOM 581 N N . LEU A 1 73 ? -2.775 7.023 6.555 1.00 97.44 73 LEU A N 1
ATOM 582 C CA . LEU A 1 73 ? -2.064 5.744 6.653 1.00 97.44 73 LEU A CA 1
ATOM 583 C C . LEU A 1 73 ? -0.564 5.921 6.396 1.00 97.44 73 LEU A C 1
ATOM 585 O O . LEU A 1 73 ? 0.250 5.288 7.056 1.00 97.44 73 LEU A O 1
ATOM 589 N N . GLY A 1 74 ? -0.181 6.814 5.481 1.00 97.38 74 GLY A N 1
ATOM 590 C CA . GLY A 1 74 ? 1.222 7.116 5.216 1.00 97.38 74 GLY A CA 1
ATOM 591 C C . GLY A 1 74 ? 1.947 7.719 6.415 1.00 97.38 74 GLY A C 1
ATOM 592 O O . GLY A 1 74 ? 3.097 7.364 6.653 1.00 97.38 74 GLY A O 1
ATOM 593 N N . ALA A 1 75 ? 1.289 8.589 7.186 1.00 97.12 75 ALA A N 1
ATOM 594 C CA . ALA A 1 75 ? 1.871 9.134 8.412 1.00 97.12 75 ALA A CA 1
ATOM 595 C C . ALA A 1 75 ? 2.068 8.024 9.454 1.00 97.12 75 ALA A C 1
ATOM 597 O O . ALA A 1 75 ? 3.170 7.869 9.971 1.00 97.12 75 ALA A O 1
ATOM 598 N N . LEU A 1 76 ? 1.052 7.177 9.646 1.00 97.19 76 LEU A N 1
ATOM 599 C CA . LEU A 1 76 ? 1.105 6.031 10.556 1.00 97.19 76 LEU A CA 1
ATOM 600 C C . LEU A 1 76 ? 2.225 5.036 10.198 1.00 97.19 76 LEU A C 1
ATOM 602 O O . LEU A 1 76 ? 2.983 4.603 11.060 1.00 97.19 76 LEU A O 1
ATOM 606 N N . VAL A 1 77 ? 2.364 4.685 8.917 1.00 96.31 77 VAL A N 1
ATOM 607 C CA . VAL A 1 77 ? 3.434 3.793 8.433 1.00 96.31 77 VAL A CA 1
ATOM 608 C C . VAL A 1 77 ? 4.813 4.426 8.666 1.00 96.31 77 VAL A C 1
ATOM 610 O O . VAL A 1 77 ? 5.751 3.744 9.080 1.00 96.31 77 VAL A O 1
ATOM 613 N N . LYS A 1 78 ? 4.938 5.743 8.459 1.00 95.19 78 LYS A N 1
ATOM 614 C CA . LYS A 1 78 ? 6.191 6.477 8.676 1.00 95.19 78 LYS A CA 1
ATOM 615 C C . LYS A 1 78 ? 6.596 6.533 10.151 1.00 95.19 78 LYS A C 1
ATOM 617 O O . LYS A 1 78 ? 7.783 6.409 10.441 1.00 95.19 78 LYS A O 1
ATOM 622 N N . GLU A 1 79 ? 5.639 6.665 11.072 1.00 95.88 79 GLU A N 1
ATOM 623 C CA . GLU A 1 79 ? 5.878 6.605 12.527 1.00 95.88 79 GLU A CA 1
ATOM 624 C C . GLU A 1 79 ? 6.515 5.272 12.948 1.00 95.88 79 GLU A C 1
ATOM 626 O O . GLU A 1 79 ? 7.377 5.244 13.823 1.00 95.88 79 GLU A O 1
ATOM 631 N N . GLN A 1 80 ? 6.179 4.180 12.255 1.00 95.81 80 GLN A N 1
ATOM 632 C CA . GLN A 1 80 ? 6.775 2.856 12.463 1.00 95.81 80 GLN A CA 1
ATOM 633 C C . GLN A 1 80 ? 8.088 2.640 11.687 1.00 95.81 80 GLN A C 1
ATOM 635 O O . GLN A 1 80 ? 8.547 1.509 11.543 1.00 95.81 80 GLN A O 1
ATOM 640 N N . LYS A 1 81 ? 8.709 3.713 11.171 1.00 94.12 81 LYS A N 1
ATOM 641 C CA . LYS A 1 81 ? 9.946 3.683 10.363 1.00 94.12 81 LYS A CA 1
ATOM 642 C C . LYS A 1 81 ? 9.829 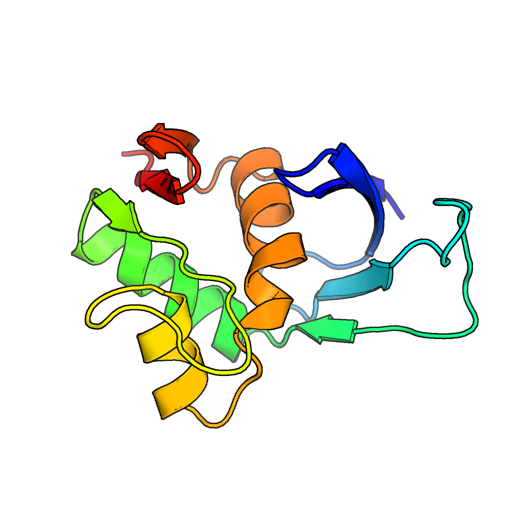2.852 9.078 1.00 94.12 81 LYS A C 1
ATOM 644 O O . LYS A 1 81 ? 10.832 2.374 8.550 1.00 94.12 81 LYS A O 1
ATOM 649 N N . GLN A 1 82 ? 8.617 2.701 8.551 1.00 93.19 82 GLN A N 1
ATOM 650 C CA . GLN A 1 82 ? 8.358 2.016 7.288 1.00 93.19 82 GLN A CA 1
ATOM 651 C C . GLN A 1 82 ? 8.110 3.016 6.156 1.00 93.19 82 GLN A C 1
ATOM 653 O O . GLN A 1 82 ? 7.829 4.194 6.385 1.00 93.19 82 GLN A O 1
ATOM 658 N N . SER A 1 83 ? 8.248 2.564 4.907 1.00 94.00 83 SER A N 1
ATOM 659 C CA . SER A 1 83 ? 8.104 3.443 3.744 1.00 94.00 83 SER A CA 1
ATOM 660 C C . SER A 1 83 ? 6.627 3.627 3.384 1.00 94.00 83 SER A C 1
ATOM 662 O O . SER A 1 83 ? 5.991 2.662 2.951 1.00 94.00 83 SER A O 1
ATOM 664 N N . PRO A 1 84 ? 6.079 4.859 3.415 1.00 94.81 84 PRO A N 1
ATOM 665 C CA . PRO A 1 84 ? 4.698 5.111 2.993 1.00 94.81 84 PRO A CA 1
ATOM 666 C C . PRO A 1 84 ? 4.414 4.690 1.547 1.00 94.81 84 PRO A C 1
ATOM 668 O O . PRO A 1 84 ? 3.264 4.453 1.184 1.00 94.81 84 PRO A O 1
ATOM 671 N N . GLN A 1 85 ? 5.450 4.566 0.707 1.00 93.25 85 GLN A N 1
ATOM 672 C CA . GLN A 1 85 ? 5.298 4.115 -0.676 1.00 93.25 85 GLN A CA 1
ATOM 673 C C . GLN A 1 85 ? 4.738 2.693 -0.777 1.00 93.25 85 GLN A C 1
ATOM 675 O O . GLN A 1 85 ? 4.083 2.395 -1.777 1.00 93.25 85 GLN A O 1
ATOM 680 N N . GLN A 1 86 ? 4.923 1.846 0.248 1.00 95.75 86 GLN A N 1
ATOM 681 C CA . GLN A 1 86 ? 4.333 0.502 0.310 1.00 95.75 86 GLN A CA 1
ATOM 682 C C . GLN A 1 86 ? 2.807 0.544 0.121 1.00 95.75 86 GLN A C 1
ATOM 684 O O . GLN A 1 86 ? 2.240 -0.344 -0.515 1.00 95.75 86 GLN A O 1
ATOM 689 N N . LEU A 1 87 ? 2.145 1.621 0.561 1.00 97.19 87 LEU A N 1
ATOM 690 C CA . LEU A 1 87 ? 0.700 1.819 0.415 1.00 97.19 87 LEU A CA 1
ATOM 691 C C . LEU A 1 87 ? 0.240 1.936 -1.043 1.00 97.19 87 LEU A C 1
ATOM 693 O O . LEU A 1 87 ? -0.924 1.671 -1.332 1.00 97.19 87 LEU A O 1
ATOM 697 N N . SER A 1 88 ? 1.132 2.281 -1.978 1.00 96.38 88 SER A N 1
ATOM 698 C CA . SER A 1 88 ? 0.802 2.287 -3.412 1.00 96.38 88 SER A CA 1
ATOM 699 C C . SER A 1 88 ? 0.455 0.890 -3.933 1.00 96.38 88 SER A C 1
ATOM 701 O O . SER A 1 88 ? -0.287 0.783 -4.910 1.00 96.38 88 SER A O 1
ATOM 703 N N . TYR A 1 89 ? 0.969 -0.149 -3.269 1.00 97.44 89 TYR A N 1
ATOM 704 C CA . TYR A 1 89 ? 0.758 -1.557 -3.600 1.00 97.44 89 TYR A CA 1
ATOM 705 C C . TYR A 1 89 ? -0.196 -2.229 -2.616 1.00 97.44 89 TYR A C 1
ATOM 707 O O . TYR A 1 89 ? -1.138 -2.894 -3.037 1.00 97.44 89 TYR A O 1
ATOM 715 N N . LEU A 1 90 ? -0.003 -1.992 -1.313 1.00 97.94 90 LEU A N 1
ATOM 716 C CA . LEU A 1 90 ? -0.810 -2.619 -0.271 1.00 97.94 90 LEU A CA 1
ATOM 717 C C . LEU A 1 90 ? -2.289 -2.240 -0.380 1.00 97.94 90 LEU A C 1
ATOM 719 O O . LEU A 1 90 ? -3.139 -3.104 -0.237 1.00 97.94 90 LEU A O 1
ATOM 723 N N . ILE A 1 91 ? -2.621 -0.979 -0.675 1.00 97.81 91 ILE A N 1
ATOM 724 C CA . ILE A 1 91 ? -4.025 -0.551 -0.768 1.00 97.81 91 ILE A CA 1
ATOM 725 C C . ILE A 1 91 ? -4.787 -1.287 -1.888 1.00 97.81 91 ILE A C 1
ATOM 727 O O . ILE A 1 91 ? -5.851 -1.829 -1.600 1.00 97.81 91 ILE A O 1
ATOM 731 N N . PRO A 1 92 ? -4.285 -1.359 -3.139 1.00 97.88 92 PRO A N 1
ATOM 732 C CA . PRO A 1 92 ? -4.893 -2.209 -4.161 1.00 97.88 92 PRO A CA 1
ATOM 733 C C . PRO A 1 92 ? -4.971 -3.691 -3.782 1.00 97.88 92 PRO A C 1
ATOM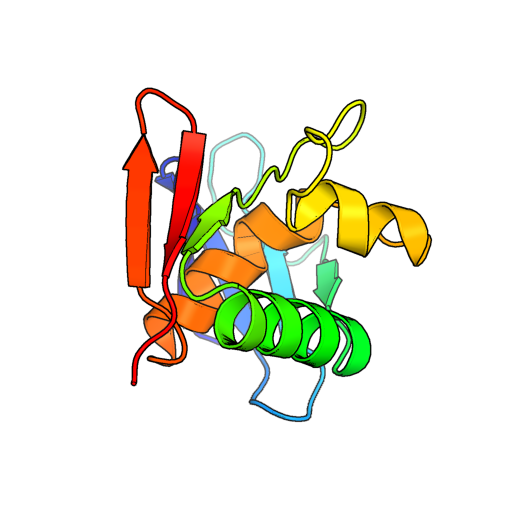 735 O O . PRO A 1 92 ? -5.981 -4.312 -4.084 1.00 97.88 92 PRO A O 1
ATOM 738 N N . ILE A 1 93 ? -3.942 -4.251 -3.129 1.00 98.12 93 ILE A N 1
ATOM 739 C CA . ILE A 1 93 ? -3.962 -5.654 -2.676 1.00 98.12 93 ILE A CA 1
ATOM 740 C C . ILE A 1 93 ? -5.096 -5.864 -1.668 1.00 98.12 93 ILE A C 1
ATOM 742 O O . ILE A 1 93 ? -5.900 -6.770 -1.835 1.00 98.12 93 ILE A O 1
ATOM 746 N N . LEU A 1 94 ? -5.207 -5.006 -0.651 1.00 97.62 94 LEU A N 1
ATOM 747 C CA . LEU A 1 94 ? -6.250 -5.117 0.369 1.00 97.62 94 LEU A CA 1
ATOM 748 C C . LEU A 1 94 ? -7.657 -4.949 -0.206 1.00 97.62 94 LEU A C 1
ATOM 750 O O . LEU A 1 94 ? -8.572 -5.631 0.242 1.00 97.62 94 LEU A O 1
ATOM 754 N N . GLU A 1 95 ? -7.842 -4.068 -1.190 1.00 97.69 95 GLU A N 1
ATOM 755 C CA . GLU A 1 95 ? -9.133 -3.938 -1.868 1.00 97.69 95 GLU A CA 1
ATOM 756 C C . GLU A 1 95 ? -9.452 -5.169 -2.723 1.00 97.69 95 GLU A C 1
ATOM 758 O O . GLU A 1 95 ? -10.571 -5.671 -2.664 1.00 97.69 95 GLU A O 1
ATOM 763 N N . HIS A 1 96 ? -8.473 -5.689 -3.471 1.00 97.44 96 HIS A N 1
ATOM 764 C CA . HIS A 1 96 ? -8.615 -6.917 -4.262 1.00 97.44 96 HIS A CA 1
ATOM 765 C C . HIS A 1 96 ? -8.981 -8.123 -3.390 1.00 97.44 96 HIS A C 1
ATOM 767 O O . HIS A 1 96 ? -9.845 -8.913 -3.753 1.00 97.44 96 HIS A O 1
ATOM 773 N N . LEU A 1 97 ? -8.386 -8.215 -2.199 1.00 96.38 97 LEU A N 1
ATOM 774 C CA . LEU A 1 97 ? -8.695 -9.237 -1.196 1.00 96.38 97 LEU A CA 1
ATOM 775 C C . LEU A 1 97 ? -9.989 -8.955 -0.407 1.00 96.38 97 LEU A C 1
ATOM 777 O O . LEU A 1 97 ? -10.332 -9.707 0.501 1.00 96.38 97 LEU A O 1
ATOM 781 N N . GLY A 1 98 ? -10.710 -7.875 -0.719 1.00 96.75 98 GLY A N 1
ATOM 782 C CA . GLY A 1 98 ? -11.996 -7.553 -0.103 1.00 96.75 98 GLY A CA 1
ATOM 783 C C . GLY A 1 98 ? -11.912 -7.020 1.329 1.00 96.75 98 GLY A C 1
ATOM 784 O O . GLY A 1 98 ? -12.909 -7.044 2.038 1.00 96.75 98 GLY A O 1
ATOM 785 N N . HIS A 1 99 ? -10.756 -6.527 1.781 1.00 96.62 99 HIS A N 1
ATOM 786 C CA . HIS A 1 99 ? -10.572 -5.999 3.140 1.00 96.62 99 HIS A CA 1
ATOM 787 C C . HIS A 1 99 ? -10.829 -4.496 3.282 1.00 96.62 99 HIS A C 1
ATOM 789 O O . HIS A 1 99 ? -10.922 -3.981 4.398 1.00 96.62 99 HIS A O 1
ATOM 795 N N . CYS A 1 100 ? -10.924 -3.772 2.172 1.00 97.25 100 CYS A N 1
ATOM 796 C CA . CYS A 1 100 ? -11.327 -2.373 2.151 1.00 97.25 100 CYS A CA 1
ATOM 797 C C . CYS A 1 100 ? -11.962 -2.024 0.802 1.00 97.25 100 CYS A C 1
ATOM 799 O O . CYS A 1 100 ? -11.889 -2.792 -0.153 1.00 97.25 100 CYS A O 1
ATOM 801 N N . ARG A 1 101 ? -12.572 -0.843 0.716 1.00 97.56 101 ARG A N 1
ATOM 802 C CA . ARG A 1 101 ? -12.923 -0.193 -0.555 1.00 97.56 101 ARG A CA 1
ATOM 803 C C . ARG A 1 101 ? -12.150 1.101 -0.678 1.00 97.56 101 ARG A C 1
ATOM 805 O O . ARG A 1 101 ? -11.807 1.713 0.332 1.00 97.56 101 ARG A O 1
ATOM 812 N N . THR A 1 102 ? -11.904 1.564 -1.895 1.00 96.88 102 THR A N 1
ATOM 813 C CA . THR A 1 102 ? -11.244 2.855 -2.099 1.00 96.88 102 THR A CA 1
ATOM 814 C C . THR A 1 102 ? -12.067 3.814 -2.936 1.00 96.88 102 THR A C 1
ATOM 816 O O . THR A 1 102 ? -12.839 3.422 -3.806 1.00 96.88 102 THR A O 1
ATOM 819 N N . SER A 1 103 ? -11.884 5.105 -2.677 1.00 96.44 103 SER A N 1
ATOM 820 C CA . SER A 1 103 ? -12.406 6.175 -3.519 1.00 96.44 103 SER A CA 1
ATOM 821 C C . SER A 1 103 ? -11.365 7.274 -3.710 1.00 96.44 103 SER A C 1
ATOM 823 O O . SER A 1 103 ? -10.324 7.306 -3.044 1.00 96.44 103 SER A O 1
ATOM 825 N N . PHE A 1 104 ? -11.650 8.186 -4.636 1.00 93.94 104 PHE A N 1
ATOM 826 C CA . PHE A 1 104 ? -10.850 9.385 -4.840 1.00 93.94 104 PHE A CA 1
ATOM 827 C C . PHE A 1 104 ? -11.538 10.602 -4.226 1.00 93.94 104 PHE A C 1
ATOM 829 O O . PHE A 1 104 ? -12.714 10.853 -4.471 1.00 93.94 104 PHE A O 1
ATOM 836 N N . ARG A 1 105 ? -10.777 11.398 -3.472 1.00 91.81 105 ARG A N 1
ATOM 837 C CA . ARG A 1 105 ? -11.148 12.757 -3.065 1.00 91.81 105 ARG A CA 1
ATOM 838 C C . ARG A 1 105 ? -10.211 13.729 -3.772 1.00 91.81 105 ARG A C 1
ATOM 840 O O . ARG A 1 105 ? -9.082 13.958 -3.334 1.00 91.81 105 ARG A O 1
ATOM 847 N N . GLY A 1 106 ? -10.642 14.230 -4.928 1.00 90.31 106 GLY A N 1
ATOM 848 C CA . GLY A 1 106 ? -9.749 14.908 -5.868 1.00 90.31 106 GLY A CA 1
ATOM 849 C C . GLY A 1 106 ? -8.646 13.954 -6.331 1.00 90.31 106 GLY A C 1
ATOM 850 O O . GLY A 1 106 ? -8.921 12.865 -6.825 1.00 90.31 106 GLY A O 1
ATOM 851 N N . ARG A 1 107 ? -7.375 14.321 -6.126 1.00 87.44 107 ARG A N 1
ATOM 852 C CA . ARG A 1 107 ? -6.245 13.418 -6.413 1.00 87.44 107 ARG A CA 1
ATOM 853 C C . ARG A 1 107 ? -5.952 12.445 -5.269 1.00 87.44 107 ARG A C 1
ATOM 855 O O . ARG A 1 107 ? -5.130 11.558 -5.466 1.00 87.44 107 ARG A O 1
ATOM 862 N N . ALA A 1 108 ? -6.542 12.603 -4.092 1.00 91.44 108 ALA A N 1
ATOM 863 C CA . ALA A 1 108 ? -6.205 11.805 -2.919 1.00 91.44 108 ALA A CA 1
ATOM 864 C C . ALA A 1 108 ? -6.943 10.456 -2.929 1.00 91.44 108 ALA A C 1
ATOM 866 O O . ALA A 1 108 ? -8.113 10.404 -3.288 1.00 91.44 108 ALA A O 1
ATOM 867 N N . ILE A 1 109 ? -6.268 9.379 -2.521 1.00 95.25 109 ILE A N 1
ATOM 868 C CA . ILE A 1 109 ? -6.883 8.052 -2.357 1.00 95.25 109 ILE A CA 1
ATOM 869 C C . ILE A 1 109 ? -7.366 7.932 -0.917 1.00 95.25 109 ILE A C 1
ATOM 871 O O . ILE A 1 109 ? -6.588 8.165 0.012 1.00 95.25 109 ILE A O 1
ATOM 875 N N . VAL A 1 110 ? -8.621 7.544 -0.741 1.00 96.81 110 VAL A N 1
ATOM 876 C CA . VAL A 1 110 ? -9.249 7.308 0.558 1.00 96.81 110 VAL A CA 1
ATOM 877 C C . VAL A 1 110 ? -9.610 5.831 0.655 1.00 96.81 110 VAL A C 1
ATOM 879 O O . VAL A 1 110 ? -10.196 5.289 -0.279 1.00 96.81 110 VAL A O 1
ATOM 882 N N . ALA A 1 111 ? -9.236 5.190 1.759 1.00 97.31 111 ALA A N 1
ATOM 883 C CA . ALA A 1 111 ? -9.611 3.819 2.078 1.00 97.31 111 ALA A CA 1
ATOM 884 C C . ALA A 1 111 ? -10.785 3.817 3.061 1.00 97.31 111 ALA A C 1
ATOM 886 O O . ALA A 1 111 ? -10.803 4.589 4.024 1.00 97.31 111 ALA A O 1
ATOM 887 N N . HIS A 1 112 ? -11.737 2.927 2.812 1.00 97.44 112 HIS A N 1
ATOM 888 C CA . HIS A 1 112 ? -12.947 2.728 3.594 1.00 97.44 112 HIS A CA 1
ATOM 889 C C . HIS A 1 112 ? -12.962 1.306 4.132 1.00 97.44 112 HIS A C 1
ATOM 891 O O . HIS A 1 112 ? -12.672 0.363 3.391 1.00 97.44 112 HIS A O 1
ATOM 897 N N . SER A 1 113 ? -13.304 1.154 5.407 1.00 96.12 113 SER A N 1
ATOM 898 C CA . SER A 1 113 ? -13.593 -0.161 5.972 1.00 96.12 113 SER A CA 1
ATOM 899 C C . SER A 1 113 ? -14.759 -0.780 5.213 1.00 96.12 113 SER A C 1
ATOM 901 O O . SER A 1 113 ? -15.723 -0.092 4.884 1.00 96.12 113 SER A O 1
ATOM 903 N N . VAL A 1 114 ? -14.665 -2.077 4.955 1.00 91.88 114 VAL A N 1
ATOM 904 C CA . VAL A 1 114 ? -15.855 -2.894 4.722 1.00 91.88 114 VAL A CA 1
ATOM 905 C C . VAL A 1 114 ? -16.331 -3.369 6.094 1.00 91.88 114 VAL A C 1
ATOM 907 O O . VAL A 1 114 ? -15.489 -3.659 6.951 1.00 91.88 114 VAL A O 1
ATOM 910 N N . ASP A 1 115 ? -17.634 -3.284 6.343 1.00 70.00 115 ASP A N 1
ATOM 911 C CA . ASP A 1 115 ? -18.273 -3.822 7.550 1.00 70.00 115 ASP A CA 1
ATOM 912 C C . ASP A 1 115 ? -18.389 -5.347 7.469 1.00 70.00 115 ASP A C 1
ATOM 914 O O . ASP A 1 115 ? -18.665 -5.850 6.353 1.00 70.00 115 ASP A O 1
#

Radius of gyration: 13.15 Å; chains: 1; bounding box: 33×30×33 Å

Foldseek 3Di:
DDWDAFPVGQIKDWDDDQPAKIWIFGADPVSHGDDPDIDIDGNVLLCQLLCLQVVVQKAWLQLDQPDRDPRHSQVSCVVVVHGSVVSSPSVRVCVVVVQWDWDDDDPIIMTGGDD